Protein AF-A0AAD7HZ92-F1 (afdb_monomer)

Radius of gyration: 21.58 Å; Cα contacts (8 Å, |Δi|>4): 69; chains: 1; bounding box: 43×58×55 Å

pLDDT: mean 74.95, std 18.15, range [30.73, 92.44]

Structure (mmCIF, N/CA/C/O backbone):
data_AF-A0AAD7HZ92-F1
#
_entry.id   AF-A0AAD7HZ92-F1
#
loop_
_atom_site.group_PDB
_atom_site.id
_atom_site.type_symbol
_atom_site.label_atom_id
_atom_site.label_alt_id
_atom_site.label_comp_id
_atom_site.label_asym_id
_atom_site.label_entity_id
_atom_site.label_seq_id
_atom_site.pdbx_PDB_ins_code
_atom_site.Cartn_x
_atom_site.Cartn_y
_atom_site.Cartn_z
_atom_site.occupancy
_atom_site.B_iso_or_equiv
_atom_site.auth_seq_id
_atom_site.auth_comp_id
_atom_site.auth_asym_id
_atom_site.auth_atom_id
_atom_site.pdbx_PDB_model_num
ATOM 1 N N . MET A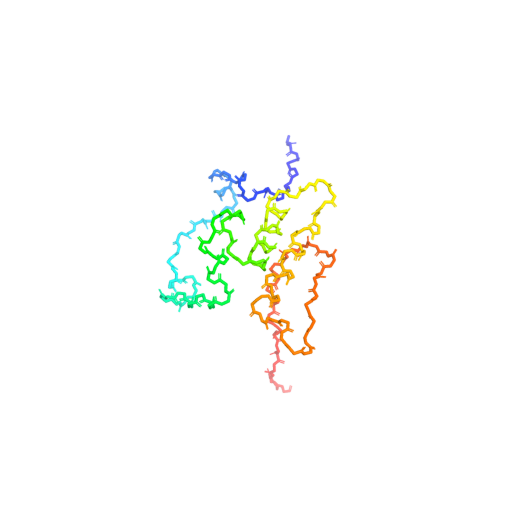 1 1 ? 28.208 -25.571 -24.849 1.00 42.34 1 MET A N 1
ATOM 2 C CA . MET A 1 1 ? 27.408 -25.600 -23.608 1.00 42.34 1 MET A CA 1
ATOM 3 C C . MET A 1 1 ? 27.412 -24.186 -23.072 1.00 42.34 1 MET A C 1
ATOM 5 O O . MET A 1 1 ? 28.496 -23.645 -22.914 1.00 42.34 1 MET A O 1
ATOM 9 N N . ALA A 1 2 ? 26.250 -23.546 -22.970 1.00 48.69 2 ALA A N 1
ATOM 10 C CA . ALA A 1 2 ? 26.163 -22.151 -22.551 1.00 48.69 2 ALA A CA 1
ATOM 11 C C . ALA A 1 2 ? 25.931 -22.095 -21.038 1.00 48.69 2 ALA A C 1
ATOM 13 O O . ALA A 1 2 ? 24.985 -22.715 -20.551 1.00 48.69 2 ALA A O 1
ATOM 14 N N . ASP A 1 3 ? 26.778 -21.361 -20.319 1.00 55.62 3 ASP A N 1
ATOM 15 C CA . ASP A 1 3 ? 26.528 -20.984 -18.929 1.00 55.62 3 ASP A CA 1
ATOM 16 C C . ASP A 1 3 ? 25.393 -19.959 -18.906 1.00 55.62 3 ASP A C 1
ATOM 18 O O . ASP A 1 3 ? 25.592 -18.758 -19.090 1.00 55.62 3 ASP A O 1
ATOM 22 N N . ILE A 1 4 ? 24.164 -20.448 -18.746 1.00 65.88 4 ILE A N 1
ATOM 23 C CA . ILE A 1 4 ? 23.001 -19.584 -18.564 1.00 65.88 4 ILE A CA 1
ATOM 24 C C . ILE A 1 4 ? 23.040 -19.103 -17.117 1.00 65.88 4 ILE A C 1
ATOM 26 O O . ILE A 1 4 ? 22.708 -19.849 -16.194 1.00 65.88 4 ILE A O 1
ATOM 30 N N . LEU A 1 5 ? 23.457 -17.853 -16.925 1.00 60.66 5 LEU A N 1
ATOM 31 C CA . LEU A 1 5 ? 23.381 -17.172 -15.638 1.00 60.66 5 LEU A CA 1
ATOM 32 C C . LEU A 1 5 ? 21.901 -17.083 -15.230 1.00 60.66 5 LEU A C 1
ATOM 34 O O . LEU A 1 5 ? 21.109 -16.383 -15.859 1.00 60.66 5 LEU A O 1
ATOM 38 N N . ARG A 1 6 ? 21.504 -17.853 -14.213 1.00 61.12 6 ARG A N 1
ATOM 39 C CA . ARG A 1 6 ? 20.117 -17.937 -13.735 1.00 61.12 6 ARG A CA 1
ATOM 40 C C . ARG A 1 6 ? 19.855 -16.809 -12.735 1.00 61.12 6 ARG A C 1
ATOM 42 O O . ARG A 1 6 ? 19.934 -17.023 -11.530 1.00 61.12 6 ARG A O 1
ATOM 49 N N . SER A 1 7 ? 19.589 -15.600 -13.220 1.00 66.81 7 SER A N 1
ATOM 50 C CA . SER A 1 7 ? 19.020 -14.541 -12.381 1.00 66.81 7 SER A CA 1
ATOM 51 C C . SER A 1 7 ? 17.504 -14.717 -12.264 1.00 66.81 7 SER A C 1
ATOM 53 O O . SER A 1 7 ? 16.852 -15.246 -13.168 1.00 66.81 7 SER A O 1
ATOM 55 N N . ALA A 1 8 ? 16.935 -14.292 -11.132 1.00 63.78 8 ALA A N 1
ATOM 56 C CA . ALA A 1 8 ? 15.487 -14.230 -10.981 1.00 63.78 8 ALA A CA 1
ATOM 57 C C . ALA A 1 8 ? 14.919 -13.246 -12.014 1.00 63.78 8 ALA A C 1
ATOM 59 O O . ALA A 1 8 ? 15.352 -12.094 -12.086 1.00 63.78 8 ALA A O 1
ATOM 60 N N . LYS A 1 9 ? 13.977 -13.715 -12.832 1.00 68.94 9 LYS A N 1
ATOM 61 C CA . LYS A 1 9 ? 13.243 -12.874 -13.778 1.00 68.94 9 LYS A CA 1
ATOM 62 C C . LYS A 1 9 ? 12.173 -12.061 -13.055 1.00 68.94 9 LYS A C 1
ATOM 64 O O . LYS A 1 9 ? 11.653 -12.498 -12.026 1.00 68.94 9 LYS A O 1
ATOM 69 N N . SER A 1 10 ? 11.819 -10.912 -13.629 1.00 70.69 10 SER A N 1
ATOM 70 C CA . SER A 1 10 ? 10.635 -10.152 -13.219 1.00 70.69 10 SER A CA 1
ATOM 71 C C . SER A 1 10 ? 9.405 -11.059 -13.239 1.00 70.69 10 SER A C 1
ATOM 73 O O . SER A 1 10 ? 9.273 -11.878 -14.144 1.00 70.69 10 SER A O 1
ATOM 75 N N . GLY A 1 11 ? 8.504 -10.921 -12.261 1.00 68.44 11 GLY A N 1
ATOM 76 C CA . GLY A 1 11 ? 7.303 -11.759 -12.130 1.00 68.44 11 GLY A CA 1
ATOM 77 C C . GLY A 1 11 ? 6.441 -11.811 -13.400 1.00 68.44 11 GLY A C 1
ATOM 78 O O . GLY A 1 11 ? 5.882 -12.856 -13.715 1.00 68.44 11 GLY A O 1
ATOM 79 N N . ASN A 1 12 ? 6.418 -10.721 -14.172 1.00 73.00 12 ASN A N 1
ATOM 80 C CA . ASN A 1 12 ? 5.667 -10.625 -15.428 1.00 73.00 12 ASN A CA 1
ATOM 81 C C . ASN A 1 12 ? 6.372 -11.272 -16.634 1.00 73.00 12 ASN A C 1
ATOM 83 O O . ASN A 1 12 ? 5.736 -11.478 -17.662 1.00 73.00 12 ASN A O 1
ATOM 87 N N . ASP A 1 13 ? 7.661 -11.598 -16.520 1.00 77.88 13 ASP A N 1
ATOM 88 C CA . ASP A 1 13 ? 8.465 -12.160 -17.614 1.00 77.88 13 ASP A CA 1
ATOM 89 C C . ASP A 1 13 ? 8.526 -13.698 -17.575 1.00 77.88 13 ASP A C 1
ATOM 91 O O . ASP A 1 13 ? 9.277 -14.309 -18.340 1.00 77.88 13 ASP A O 1
ATOM 95 N N . TRP A 1 14 ? 7.779 -14.333 -16.664 1.00 79.50 14 TRP A N 1
ATOM 96 C CA . TRP A 1 14 ? 7.706 -15.788 -16.552 1.00 79.50 14 TRP A CA 1
ATOM 97 C C . TRP A 1 14 ? 6.742 -16.356 -17.591 1.00 79.50 14 TRP A C 1
ATOM 99 O O . TRP A 1 14 ? 5.539 -16.113 -17.549 1.00 79.50 14 TRP A O 1
ATOM 109 N N . THR A 1 15 ? 7.273 -17.156 -18.512 1.00 83.19 15 THR A N 1
ATOM 110 C CA . THR A 1 15 ? 6.463 -17.883 -19.502 1.00 83.19 15 THR A CA 1
ATOM 111 C C . THR A 1 15 ? 6.036 -19.258 -18.982 1.00 83.19 15 THR A C 1
ATOM 113 O O . THR A 1 15 ? 6.688 -19.830 -18.109 1.00 83.19 15 THR A O 1
ATOM 116 N N . GLU A 1 16 ? 4.978 -19.848 -19.550 1.00 81.31 16 GLU A N 1
ATOM 117 C CA . GLU A 1 16 ? 4.516 -21.202 -19.180 1.00 81.31 16 GLU A CA 1
ATOM 118 C C . GLU A 1 16 ? 5.626 -22.258 -19.295 1.00 81.31 16 GLU A C 1
ATOM 120 O O . GLU A 1 16 ? 5.768 -23.119 -18.425 1.00 81.31 16 GLU A O 1
ATOM 125 N N . ASN A 1 17 ? 6.467 -22.152 -20.329 1.00 80.31 17 ASN A N 1
ATOM 126 C CA . ASN A 1 17 ? 7.612 -23.041 -20.535 1.00 80.31 17 ASN A CA 1
ATOM 127 C C . ASN A 1 17 ? 8.622 -22.953 -19.386 1.00 80.31 17 ASN A C 1
ATOM 129 O O . ASN A 1 17 ? 9.238 -23.950 -19.012 1.00 80.31 17 ASN A O 1
ATOM 133 N N . GLU A 1 18 ? 8.798 -21.763 -18.821 1.00 81.50 18 GLU A N 1
ATOM 134 C CA . GLU A 1 18 ? 9.707 -21.538 -17.705 1.00 81.50 18 GLU A CA 1
ATOM 135 C C . GLU A 1 18 ? 9.084 -22.006 -16.399 1.00 81.50 18 GLU A C 1
ATOM 137 O O . GLU A 1 18 ? 9.738 -22.729 -15.653 1.00 81.50 18 GLU A O 1
ATOM 142 N N . LEU A 1 19 ? 7.807 -21.706 -16.157 1.00 83.25 19 LEU A N 1
ATOM 143 C CA . LEU A 1 19 ? 7.077 -22.253 -15.012 1.00 83.25 19 LEU A CA 1
ATOM 144 C C . LEU A 1 19 ? 7.164 -23.788 -14.990 1.00 83.25 19 LEU A C 1
ATOM 146 O O . LEU A 1 19 ? 7.505 -24.365 -13.958 1.00 83.25 19 LEU A O 1
ATOM 150 N N . ALA A 1 20 ? 6.987 -24.446 -16.139 1.00 80.81 20 ALA A N 1
ATOM 151 C CA . ALA A 1 20 ? 7.161 -25.890 -16.277 1.00 80.81 20 ALA A CA 1
ATOM 152 C C . ALA A 1 20 ? 8.611 -26.345 -16.022 1.00 80.81 20 ALA A C 1
ATOM 154 O O . ALA A 1 20 ? 8.832 -27.304 -15.280 1.00 80.81 20 ALA A O 1
ATOM 155 N N . ALA A 1 21 ? 9.608 -25.647 -16.579 1.00 82.69 21 ALA A N 1
ATOM 156 C CA . ALA A 1 21 ? 11.025 -25.973 -16.394 1.00 82.69 21 ALA A CA 1
ATOM 157 C C . ALA A 1 21 ? 11.497 -25.841 -14.934 1.00 82.69 21 ALA A C 1
ATOM 159 O O . ALA A 1 21 ? 12.408 -26.560 -14.518 1.00 82.69 21 ALA A O 1
ATOM 160 N N . TYR A 1 22 ? 10.883 -24.944 -14.158 1.00 81.00 22 TYR A N 1
ATOM 161 C CA . TYR A 1 22 ? 11.143 -24.764 -12.726 1.00 81.00 22 TYR A CA 1
ATOM 162 C C . TYR A 1 22 ? 10.130 -25.479 -11.821 1.00 81.00 22 TYR A C 1
ATOM 164 O O . TYR A 1 22 ? 10.223 -25.364 -10.601 1.00 81.00 22 TYR A O 1
ATOM 172 N N . ASN A 1 23 ? 9.184 -26.233 -12.395 1.00 85.38 23 ASN A N 1
ATOM 173 C CA . ASN A 1 23 ? 8.097 -26.904 -11.676 1.00 85.38 23 ASN A CA 1
ATOM 174 C C . ASN A 1 23 ? 7.299 -25.957 -10.750 1.00 85.38 23 ASN A C 1
ATOM 176 O O . ASN A 1 23 ? 6.867 -26.337 -9.661 1.00 85.38 23 ASN A O 1
ATOM 180 N N . ILE A 1 24 ? 7.109 -24.713 -11.184 1.00 81.69 24 ILE A N 1
ATOM 181 C CA . ILE A 1 24 ? 6.281 -2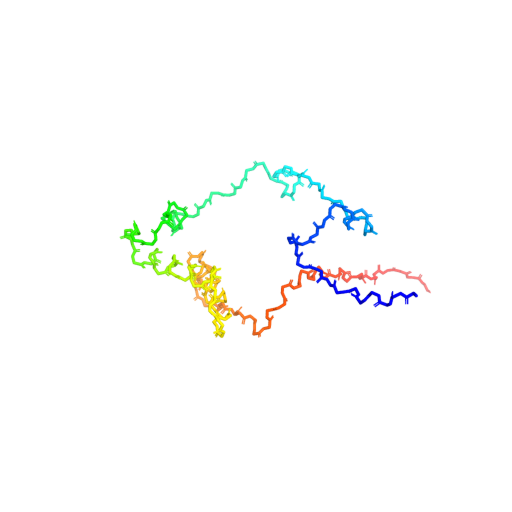3.713 -10.513 1.00 81.69 24 ILE A CA 1
ATOM 182 C C . ILE A 1 24 ? 4.847 -23.891 -11.007 1.00 81.69 24 ILE A C 1
ATOM 184 O O . ILE A 1 24 ? 4.596 -23.957 -12.209 1.00 81.69 24 ILE A O 1
ATOM 188 N N . ARG A 1 25 ? 3.895 -23.968 -10.075 1.00 84.50 25 ARG A N 1
ATOM 189 C CA . ARG A 1 25 ? 2.467 -24.107 -10.379 1.00 84.50 25 ARG A CA 1
ATOM 190 C C . ARG A 1 25 ? 1.723 -22.890 -9.860 1.00 84.50 25 ARG A C 1
ATOM 192 O O . ARG A 1 25 ? 1.767 -22.614 -8.664 1.00 84.50 25 ARG A O 1
ATOM 199 N N . VAL A 1 26 ? 1.036 -22.191 -10.755 1.00 82.81 26 VAL A N 1
ATOM 200 C CA . VAL A 1 26 ? 0.093 -21.132 -10.390 1.00 82.81 26 VAL A CA 1
ATOM 201 C C . VAL A 1 26 ? -1.258 -21.797 -10.156 1.00 82.81 26 VAL A C 1
ATOM 203 O O . VAL A 1 26 ? -1.753 -22.513 -11.024 1.00 82.81 26 VAL A O 1
ATOM 206 N N . VAL A 1 27 ? -1.815 -21.619 -8.962 1.00 87.50 27 VAL A N 1
ATOM 207 C CA . VAL A 1 27 ? -3.113 -22.181 -8.578 1.00 87.50 27 VAL A CA 1
ATOM 208 C C . VAL A 1 27 ? -4.027 -21.022 -8.233 1.00 87.50 27 VAL A C 1
ATOM 210 O O . VAL A 1 27 ? -3.710 -20.229 -7.348 1.00 87.50 27 VAL A O 1
ATOM 213 N N . GLU A 1 28 ? -5.150 -20.924 -8.935 1.00 89.31 28 GLU A N 1
ATOM 214 C CA . GLU A 1 28 ? -6.209 -19.997 -8.559 1.00 89.31 28 GLU A CA 1
ATOM 215 C C . GLU A 1 28 ? -6.864 -20.498 -7.274 1.00 89.31 28 GLU A C 1
ATOM 217 O O . GLU A 1 28 ? -7.275 -21.655 -7.184 1.00 89.31 28 GLU A O 1
ATOM 222 N N . GLN A 1 29 ? -6.925 -19.632 -6.269 1.00 90.44 29 GLN A N 1
ATOM 223 C CA . GLN A 1 29 ? -7.552 -19.929 -4.990 1.00 90.44 29 GLN A CA 1
ATOM 224 C C . GLN A 1 29 ? -8.636 -18.906 -4.706 1.00 90.44 29 GLN A C 1
ATOM 226 O O . GLN A 1 29 ? -8.478 -17.709 -4.962 1.00 90.44 29 GLN A O 1
ATOM 231 N N . SER A 1 30 ? -9.742 -19.385 -4.148 1.00 90.19 30 SER A N 1
ATOM 232 C CA . SER A 1 30 ? -10.772 -18.509 -3.614 1.00 90.19 30 SER A CA 1
ATOM 233 C C . SER A 1 30 ? -10.263 -17.751 -2.386 1.00 90.19 30 SER A C 1
ATOM 235 O O . SER A 1 30 ? -9.298 -18.137 -1.722 1.00 90.19 30 SER A O 1
ATOM 237 N N . LEU A 1 31 ? -10.965 -16.674 -2.040 1.00 88.50 31 LEU A N 1
ATOM 238 C CA . LEU A 1 31 ? -10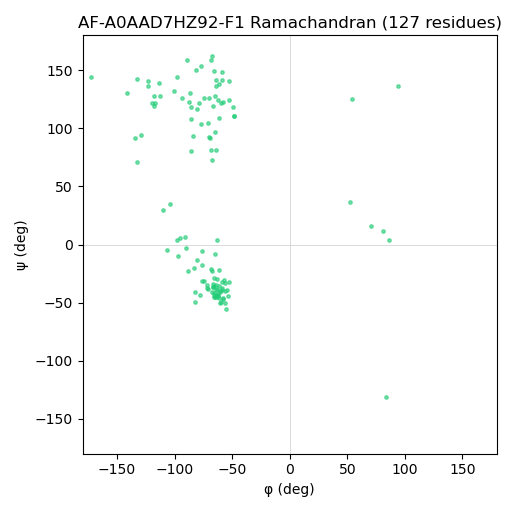.673 -15.877 -0.848 1.00 88.50 31 LEU A CA 1
ATOM 239 C C . LEU A 1 31 ? -10.691 -16.738 0.426 1.00 88.50 31 LEU A C 1
ATOM 241 O O . LEU A 1 31 ? -9.807 -16.613 1.273 1.00 88.50 31 LEU A O 1
ATOM 245 N N . GLY A 1 32 ? -11.653 -17.663 0.499 1.00 92.31 32 GLY A N 1
ATOM 246 C CA . GLY A 1 32 ? -11.782 -18.630 1.586 1.00 92.31 32 GLY A CA 1
ATOM 247 C C . GLY A 1 32 ? -10.597 -19.584 1.677 1.00 92.31 32 GLY A C 1
ATOM 248 O O . GLY A 1 32 ? -10.097 -19.818 2.772 1.00 92.31 32 GLY A O 1
ATOM 249 N N . GLU A 1 33 ? -10.107 -20.094 0.549 1.00 91.81 33 GLU A N 1
ATOM 250 C CA . GLU A 1 33 ? -8.965 -21.015 0.525 1.00 91.81 33 GLU A CA 1
ATOM 251 C C . GLU A 1 33 ? -7.640 -20.321 0.857 1.00 91.81 33 GLU A C 1
ATOM 253 O O . GLU A 1 33 ? -6.816 -20.902 1.560 1.00 91.81 33 GLU A O 1
ATOM 258 N N . PHE A 1 34 ? -7.442 -19.083 0.391 1.00 90.06 34 PHE A N 1
ATOM 259 C CA . PHE A 1 34 ? -6.185 -18.357 0.587 1.00 90.06 34 PHE A CA 1
ATOM 260 C C . PHE A 1 34 ? -6.097 -17.671 1.959 1.00 90.06 34 PHE A C 1
ATOM 262 O O . PHE A 1 34 ? -5.104 -17.812 2.671 1.00 90.06 34 PHE A O 1
ATOM 269 N N . PHE A 1 35 ? -7.131 -16.917 2.348 1.00 88.31 35 PHE A N 1
ATOM 270 C CA . PHE A 1 35 ? -7.137 -16.133 3.590 1.00 88.31 35 PHE A CA 1
ATOM 271 C C . PHE A 1 35 ? -7.837 -16.840 4.757 1.00 88.31 35 PHE A C 1
ATOM 273 O O . PHE A 1 35 ? -7.785 -16.343 5.883 1.00 88.31 35 PHE A O 1
ATOM 280 N N . GLY A 1 36 ? -8.523 -17.961 4.517 1.00 91.62 36 GLY A N 1
ATOM 281 C CA . GLY A 1 36 ? -9.337 -18.626 5.538 1.00 91.62 36 GLY A CA 1
ATOM 282 C C . GLY A 1 36 ? -10.613 -17.859 5.906 1.00 91.62 36 GLY A C 1
ATOM 283 O O . GLY A 1 36 ? -11.196 -18.125 6.956 1.00 91.62 36 GLY A O 1
ATOM 284 N N . ILE A 1 37 ? -11.035 -16.886 5.089 1.00 92.44 37 ILE A N 1
ATOM 285 C CA . ILE A 1 37 ? -12.218 -16.047 5.335 1.00 92.44 37 ILE A CA 1
ATOM 286 C C . ILE A 1 37 ? -13.080 -15.954 4.075 1.00 92.44 37 ILE A C 1
ATOM 288 O O . ILE A 1 37 ? -12.567 -15.840 2.970 1.00 92.44 37 ILE A O 1
ATOM 292 N N . GLU A 1 38 ? -14.404 -15.958 4.225 1.00 90.44 38 GLU A N 1
ATOM 293 C CA . GLU A 1 38 ? -15.321 -15.835 3.077 1.00 90.44 38 GLU A CA 1
ATOM 294 C C . GLU A 1 38 ? -15.552 -14.380 2.650 1.00 90.44 38 GLU A C 1
ATOM 296 O O . GLU A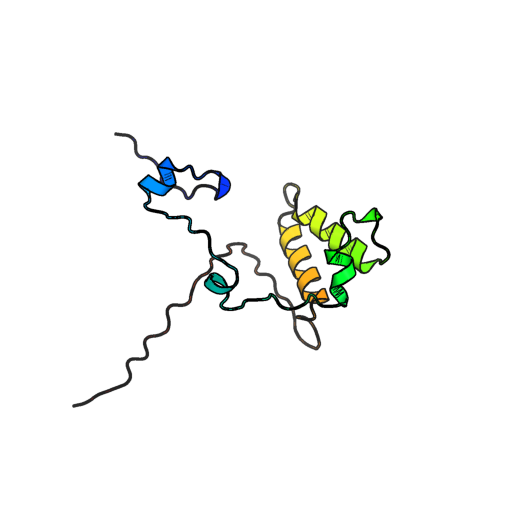 1 38 ? -15.975 -14.106 1.528 1.00 90.44 38 GLU A O 1
ATOM 301 N N . LYS A 1 39 ? -15.278 -13.428 3.548 1.00 89.56 39 LYS A N 1
ATOM 302 C CA . LYS A 1 39 ? -15.520 -12.005 3.326 1.00 89.56 39 LYS A CA 1
ATOM 303 C C . LYS A 1 39 ? -14.386 -11.173 3.911 1.00 89.56 39 LYS A C 1
ATOM 305 O O . LYS A 1 39 ? -14.032 -11.338 5.077 1.00 89.56 39 LYS A O 1
ATOM 310 N N . LEU A 1 40 ? -13.851 -10.257 3.105 1.00 85.88 40 LEU A N 1
ATOM 311 C CA . LEU A 1 40 ? -12.860 -9.284 3.559 1.00 85.88 40 LEU A CA 1
ATOM 312 C C . LEU A 1 40 ? -13.470 -8.316 4.585 1.00 85.88 40 LEU A C 1
ATOM 314 O O . LEU A 1 40 ? -14.668 -8.013 4.515 1.00 85.88 40 LEU A O 1
ATOM 318 N N . PRO A 1 41 ? -12.661 -7.807 5.529 1.00 84.75 41 PRO A N 1
ATOM 319 C CA . PRO A 1 41 ? -13.103 -6.760 6.436 1.00 84.75 41 PRO A CA 1
ATOM 320 C C . PRO A 1 41 ? -13.546 -5.515 5.658 1.00 84.75 41 PRO A C 1
ATOM 322 O O . PRO A 1 41 ? -13.019 -5.204 4.590 1.00 84.75 41 PRO A O 1
ATOM 325 N N . SER A 1 42 ? -14.527 -4.795 6.208 1.00 85.31 42 SER A N 1
ATOM 326 C CA . SER A 1 42 ? -14.975 -3.529 5.624 1.00 85.31 42 SER A CA 1
ATOM 327 C C . SER A 1 42 ? -13.849 -2.502 5.658 1.00 85.31 42 SER A C 1
ATOM 329 O O . SER A 1 42 ? -13.120 -2.401 6.646 1.00 85.31 42 SER A O 1
ATOM 331 N N . VAL A 1 43 ? -13.756 -1.701 4.600 1.00 84.56 43 VAL A N 1
ATOM 332 C CA . VAL A 1 43 ? -12.831 -0.569 4.547 1.00 84.56 43 VAL A CA 1
ATOM 333 C C . VAL A 1 43 ? -13.223 0.452 5.628 1.00 84.56 43 VAL A C 1
ATOM 335 O O . VAL A 1 43 ? -14.419 0.727 5.786 1.00 84.56 43 VAL A O 1
ATOM 338 N N . PRO A 1 44 ? -12.257 1.016 6.377 1.00 83.81 44 PRO A N 1
ATOM 339 C CA . PRO A 1 44 ? -12.520 2.104 7.313 1.00 83.81 44 PRO A CA 1
ATOM 340 C C . PRO A 1 44 ? -13.131 3.320 6.611 1.00 83.81 44 PRO A C 1
ATOM 342 O O . PRO A 1 44 ? -12.699 3.698 5.522 1.00 83.81 44 PRO A O 1
ATOM 345 N N . THR A 1 45 ? -14.084 3.995 7.257 1.00 83.25 45 THR A N 1
ATOM 346 C CA . THR A 1 45 ? -14.741 5.192 6.699 1.00 83.25 45 THR A CA 1
ATOM 347 C C . THR A 1 45 ? -13.743 6.292 6.329 1.00 83.25 45 THR A C 1
ATOM 349 O O . THR A 1 45 ? -13.940 6.987 5.337 1.00 83.25 45 THR A O 1
ATOM 352 N N . SER A 1 46 ? -12.637 6.409 7.074 1.00 80.12 46 SER A N 1
ATOM 353 C CA . SER A 1 46 ? -11.551 7.366 6.810 1.00 80.12 46 SER A CA 1
ATOM 354 C C . SER A 1 46 ? -10.862 7.171 5.457 1.00 80.12 46 SER A C 1
ATOM 356 O O . SER A 1 46 ? -10.260 8.110 4.945 1.00 80.12 46 SER A O 1
ATOM 358 N N . LEU A 1 47 ? -10.952 5.972 4.876 1.00 83.94 47 LEU A N 1
ATOM 359 C CA . LEU A 1 47 ? -10.362 5.630 3.584 1.00 83.94 47 LEU A CA 1
ATOM 360 C C . LEU A 1 47 ? -11.386 5.500 2.465 1.00 83.94 47 LEU A C 1
ATOM 362 O O . LEU A 1 47 ? -10.995 5.309 1.319 1.00 83.94 47 LEU A O 1
ATOM 366 N N . TYR A 1 48 ? -12.681 5.603 2.763 1.00 87.12 48 TYR A N 1
ATOM 367 C CA . TYR A 1 48 ? -13.712 5.382 1.754 1.00 87.12 48 TYR A CA 1
ATOM 368 C C . TYR A 1 48 ? -13.547 6.339 0.569 1.00 87.12 48 TYR A C 1
ATOM 370 O O . TYR A 1 48 ? -13.497 5.888 -0.569 1.00 87.12 48 TYR A O 1
ATOM 378 N N . ALA A 1 49 ? -13.334 7.630 0.848 1.00 85.69 49 ALA A N 1
ATOM 379 C CA . ALA A 1 49 ? -13.080 8.638 -0.179 1.00 85.69 49 ALA A CA 1
ATOM 380 C C . ALA A 1 49 ? -11.845 8.306 -1.034 1.00 85.69 49 ALA A C 1
ATOM 382 O O . ALA A 1 49 ? -11.887 8.468 -2.248 1.00 85.69 49 ALA A O 1
ATOM 383 N N . PHE A 1 50 ? -10.773 7.788 -0.430 1.00 87.31 50 PHE A N 1
ATOM 384 C CA . PHE A 1 50 ? -9.572 7.369 -1.155 1.00 87.31 50 PHE A CA 1
ATOM 385 C C . PHE A 1 50 ? -9.819 6.151 -2.055 1.00 87.31 50 PHE A C 1
ATOM 387 O O . PHE A 1 50 ? -9.347 6.127 -3.183 1.00 87.31 50 PHE A O 1
ATOM 394 N N . VAL A 1 51 ? -10.579 5.157 -1.586 1.00 86.38 51 VAL A N 1
ATOM 395 C CA . VAL A 1 51 ? -10.840 3.922 -2.346 1.00 86.38 51 VAL A CA 1
ATOM 396 C C . VAL A 1 51 ? -11.840 4.140 -3.485 1.00 86.38 51 VAL A C 1
ATOM 398 O O . VAL A 1 51 ? -11.754 3.465 -4.507 1.00 86.38 51 VAL A O 1
ATOM 401 N N . THR A 1 52 ? -12.796 5.061 -3.335 1.00 88.00 52 THR A N 1
ATOM 402 C CA . THR A 1 52 ? -13.810 5.318 -4.371 1.00 88.00 52 THR A CA 1
ATOM 403 C C . THR A 1 52 ? -13.392 6.352 -5.411 1.00 88.00 52 THR A C 1
ATOM 405 O O . THR A 1 52 ? -13.963 6.375 -6.499 1.00 88.00 52 THR A O 1
ATOM 408 N N . THR A 1 53 ? -12.443 7.231 -5.087 1.00 88.25 53 THR A N 1
ATOM 409 C CA . THR A 1 53 ? -12.033 8.324 -5.976 1.00 88.25 53 THR A CA 1
ATOM 410 C C . THR A 1 53 ? -10.969 7.830 -6.949 1.00 88.25 53 THR A C 1
ATOM 412 O O . THR A 1 53 ? -9.899 7.397 -6.533 1.00 88.25 53 THR A O 1
ATOM 415 N N . THR A 1 54 ? -11.270 7.874 -8.248 1.00 82.50 54 THR A N 1
ATOM 416 C CA . THR A 1 54 ? -10.359 7.379 -9.294 1.00 82.50 54 THR A CA 1
ATOM 417 C C . THR A 1 54 ? -9.294 8.405 -9.677 1.00 82.50 54 THR A C 1
ATOM 419 O O . THR A 1 54 ? -8.140 8.028 -9.850 1.00 82.50 54 THR A O 1
ATOM 422 N N . ASP A 1 55 ? -9.659 9.687 -9.788 1.00 83.81 55 ASP A N 1
ATOM 423 C CA . ASP A 1 55 ? -8.727 10.768 -10.118 1.00 83.81 55 ASP A CA 1
ATOM 424 C C . ASP A 1 55 ? -8.568 11.728 -8.938 1.00 83.81 55 ASP A C 1
ATOM 426 O O . ASP A 1 55 ? -9.539 12.104 -8.280 1.00 83.81 55 ASP A O 1
ATOM 430 N N . ARG A 1 56 ? -7.338 12.179 -8.683 1.00 85.00 56 ARG A N 1
ATOM 431 C CA . ARG A 1 56 ? -7.065 13.166 -7.635 1.00 85.00 56 ARG A CA 1
ATOM 432 C C . ARG A 1 56 ? -7.861 14.459 -7.813 1.00 85.00 56 ARG A C 1
ATOM 434 O O . ARG A 1 56 ? -8.174 15.083 -6.809 1.00 85.00 56 ARG A O 1
ATOM 441 N N . THR A 1 57 ? -8.194 14.884 -9.037 1.00 85.81 57 THR A N 1
ATOM 442 C CA . THR A 1 57 ? -8.947 16.133 -9.260 1.00 85.81 57 THR A CA 1
ATOM 443 C C . THR A 1 57 ? -10.383 16.060 -8.764 1.00 85.81 57 THR A C 1
ATOM 445 O O . THR A 1 57 ? -10.982 17.098 -8.497 1.00 85.81 57 THR A O 1
ATOM 448 N N . ASP A 1 58 ? -10.907 14.846 -8.608 1.00 86.75 58 ASP A N 1
ATOM 449 C CA . ASP A 1 58 ? -12.263 14.592 -8.128 1.00 86.75 58 ASP A CA 1
ATOM 450 C C . ASP A 1 58 ? -12.316 14.450 -6.598 1.00 86.75 58 ASP A C 1
ATOM 452 O O . ASP A 1 58 ? -13.392 14.292 -6.016 1.00 86.75 58 ASP A O 1
ATOM 456 N N . ALA A 1 59 ? -11.162 14.515 -5.924 1.00 84.88 59 ALA A N 1
ATOM 457 C CA . ALA A 1 59 ? -11.092 14.450 -4.475 1.00 84.88 59 ALA A CA 1
ATOM 458 C C . ALA A 1 59 ? -11.743 15.692 -3.850 1.00 84.88 59 ALA A C 1
ATOM 460 O O . ALA A 1 59 ? -11.291 16.821 -4.027 1.00 84.88 59 ALA A O 1
ATOM 461 N N . THR A 1 60 ? -12.789 15.471 -3.054 1.00 83.38 60 THR A N 1
ATOM 462 C CA . THR A 1 60 ? -13.477 16.535 -2.307 1.00 83.38 60 THR A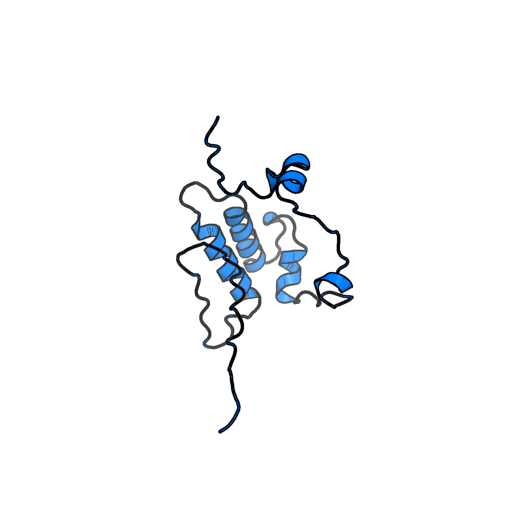 CA 1
ATOM 463 C C . THR A 1 60 ? -12.704 17.013 -1.079 1.00 83.38 60 THR A C 1
ATOM 465 O O . THR A 1 60 ? -13.025 18.060 -0.526 1.00 83.38 60 THR A O 1
ATOM 468 N N . ASP A 1 61 ? -11.735 16.221 -0.617 1.00 86.62 61 ASP A N 1
ATOM 469 C CA . ASP A 1 61 ? -10.979 16.444 0.612 1.00 86.62 61 ASP A CA 1
ATOM 470 C C . ASP A 1 61 ? -9.473 16.518 0.323 1.00 86.62 61 ASP A C 1
ATOM 472 O O . ASP A 1 61 ? -8.920 15.703 -0.424 1.00 86.62 61 ASP A O 1
ATOM 476 N N . ASP A 1 62 ? -8.814 17.488 0.954 1.00 87.44 62 ASP A N 1
ATOM 477 C CA . ASP A 1 62 ? -7.388 17.784 0.804 1.00 87.44 62 ASP A CA 1
ATOM 478 C C . ASP A 1 62 ? -6.478 16.603 1.165 1.00 87.44 62 ASP A C 1
ATOM 480 O O . ASP A 1 62 ? -5.437 16.403 0.535 1.00 87.44 62 ASP A O 1
ATOM 484 N N . ASP A 1 63 ? -6.829 15.817 2.184 1.00 86.50 63 ASP A N 1
ATOM 485 C CA . ASP A 1 63 ? -6.041 14.649 2.566 1.00 86.50 63 ASP A CA 1
ATOM 486 C C . ASP A 1 63 ? -6.178 13.530 1.537 1.00 86.50 63 ASP A C 1
ATOM 488 O O . ASP A 1 63 ? -5.202 12.837 1.243 1.00 86.50 63 ASP A O 1
ATOM 492 N N . THR A 1 64 ? -7.375 13.362 0.972 1.00 87.94 64 THR A N 1
ATOM 493 C CA . THR A 1 64 ? -7.618 12.384 -0.098 1.00 87.94 64 THR A CA 1
ATOM 494 C C . THR A 1 64 ? -6.846 12.774 -1.356 1.00 87.94 64 THR A C 1
ATOM 496 O O . THR A 1 64 ? -6.158 11.933 -1.935 1.00 87.94 64 THR A O 1
ATOM 499 N N . TYR A 1 65 ? -6.867 14.063 -1.718 1.00 91.06 65 TYR A N 1
ATOM 500 C CA . TYR A 1 65 ? -6.061 14.610 -2.810 1.00 91.06 65 TYR A CA 1
ATOM 501 C C . TYR A 1 65 ? -4.569 14.329 -2.600 1.00 91.06 65 TYR A C 1
ATOM 503 O O . TYR A 1 65 ? -3.892 13.810 -3.489 1.00 91.06 65 TYR A O 1
ATOM 511 N N . LYS A 1 66 ? -4.044 14.637 -1.405 1.00 90.19 66 LYS A N 1
ATOM 512 C CA . LYS A 1 66 ? -2.630 14.414 -1.074 1.00 90.19 66 LYS A CA 1
ATOM 513 C C . LYS A 1 66 ? -2.273 12.936 -1.143 1.00 90.19 66 LYS A C 1
ATOM 515 O O . LYS A 1 66 ? -1.234 12.613 -1.710 1.00 90.19 66 LYS A O 1
ATOM 520 N N . LEU A 1 67 ? -3.098 12.042 -0.601 1.00 89.88 67 LEU A N 1
ATOM 521 C CA . LEU A 1 67 ? -2.815 10.606 -0.611 1.00 89.88 67 LEU A CA 1
ATOM 522 C C . LEU A 1 67 ? -2.819 10.031 -2.037 1.00 89.88 67 LEU A C 1
ATOM 524 O O . LEU A 1 67 ? -1.907 9.283 -2.384 1.00 89.88 67 LEU A O 1
ATOM 528 N N . LEU A 1 68 ? -3.772 10.437 -2.884 1.00 90.62 68 LEU A N 1
ATOM 529 C CA . LEU A 1 68 ? -3.795 10.073 -4.308 1.00 90.62 68 LEU A CA 1
ATOM 530 C C . LEU A 1 68 ? -2.584 10.637 -5.060 1.00 90.62 68 LEU A C 1
ATOM 532 O O . LEU A 1 68 ? -1.981 9.945 -5.871 1.00 90.62 68 LEU A O 1
ATOM 536 N N . HIS A 1 69 ? -2.152 11.855 -4.737 1.00 90.25 69 HIS A N 1
ATOM 537 C CA . HIS A 1 69 ? -0.944 12.420 -5.332 1.00 90.25 69 HIS A CA 1
ATOM 538 C C . HIS A 1 69 ? 0.321 11.625 -4.965 1.00 90.25 69 HIS A C 1
ATOM 540 O O . HIS A 1 69 ? 1.190 11.421 -5.810 1.00 90.25 69 HIS A O 1
ATOM 546 N N . HIS A 1 70 ? 0.429 11.140 -3.724 1.00 89.00 70 HIS A N 1
ATOM 547 C CA . HIS A 1 70 ? 1.527 10.253 -3.331 1.00 89.00 70 HIS A CA 1
ATOM 548 C C . HIS A 1 70 ? 1.448 8.900 -4.050 1.00 89.00 70 HIS A C 1
ATOM 550 O O . HIS A 1 70 ? 2.485 8.368 -4.441 1.00 89.00 70 HIS A O 1
ATOM 556 N N . LEU A 1 71 ? 0.238 8.374 -4.277 1.00 90.12 71 LEU A N 1
ATOM 557 C CA . LEU A 1 71 ? 0.029 7.162 -5.069 1.00 90.12 71 LEU A CA 1
ATOM 558 C C . LEU A 1 71 ? 0.496 7.349 -6.522 1.00 90.12 71 LEU A C 1
ATOM 560 O O . LEU A 1 71 ? 1.203 6.486 -7.034 1.00 90.12 71 LEU A O 1
ATOM 564 N N . ASP A 1 72 ? 0.188 8.485 -7.159 1.00 89.00 72 ASP A N 1
ATOM 565 C CA . ASP A 1 72 ? 0.666 8.806 -8.515 1.00 89.00 72 ASP A CA 1
ATOM 566 C C . ASP A 1 72 ? 2.201 8.792 -8.593 1.00 89.00 72 ASP A C 1
ATOM 568 O O . ASP A 1 72 ? 2.791 8.221 -9.514 1.00 89.00 72 ASP A O 1
ATOM 572 N N . LEU A 1 73 ? 2.857 9.418 -7.608 1.00 87.06 73 LEU A N 1
ATOM 573 C CA . LEU A 1 73 ? 4.318 9.474 -7.521 1.00 87.06 73 LEU A CA 1
ATOM 574 C C . LEU A 1 73 ? 4.933 8.087 -7.289 1.00 87.06 73 LEU A C 1
ATOM 576 O O . LEU A 1 73 ? 6.002 7.802 -7.825 1.00 87.06 73 LEU A O 1
ATOM 580 N N . ALA A 1 74 ? 4.261 7.227 -6.520 1.00 87.81 74 ALA A N 1
ATOM 581 C CA . ALA A 1 74 ? 4.690 5.856 -6.261 1.00 87.81 74 ALA A CA 1
ATOM 582 C C . ALA A 1 74 ? 4.439 4.909 -7.449 1.00 87.81 74 ALA A C 1
ATOM 584 O O . ALA A 1 74 ? 5.201 3.965 -7.639 1.00 87.81 74 ALA A O 1
ATOM 585 N N . HIS A 1 75 ? 3.396 5.146 -8.252 1.00 84.12 75 HIS A N 1
ATOM 586 C CA . HIS A 1 75 ? 3.051 4.309 -9.405 1.00 84.12 75 HIS A CA 1
ATOM 587 C C . HIS A 1 75 ? 4.037 4.487 -10.570 1.00 84.12 75 HIS A C 1
ATOM 589 O O . HIS A 1 75 ? 4.346 3.534 -11.284 1.00 84.12 75 HIS A O 1
ATOM 595 N N . MET A 1 76 ? 4.549 5.705 -10.770 1.00 80.25 76 MET A N 1
ATOM 596 C CA . MET A 1 76 ? 5.553 6.008 -11.797 1.00 80.25 76 MET A CA 1
ATOM 597 C C . MET A 1 76 ? 6.699 6.838 -11.205 1.00 80.25 76 MET A C 1
ATOM 599 O O . MET A 1 76 ? 6.821 8.030 -11.514 1.00 80.25 76 MET A O 1
ATOM 603 N N . PRO A 1 77 ? 7.555 6.233 -10.360 1.00 77.81 77 PRO A N 1
ATOM 604 C CA . PRO A 1 77 ? 8.659 6.954 -9.754 1.00 77.81 77 PRO A CA 1
ATOM 605 C C . PRO A 1 77 ? 9.634 7.379 -10.852 1.00 77.81 77 PRO A C 1
ATOM 607 O O . PRO A 1 77 ? 10.083 6.574 -11.673 1.00 77.81 77 PRO A O 1
ATOM 610 N N . LYS A 1 78 ? 9.971 8.669 -10.888 1.00 79.00 78 LYS A N 1
ATOM 611 C CA . LYS A 1 78 ? 11.045 9.149 -11.763 1.00 79.00 78 LYS A CA 1
ATOM 612 C C . LYS A 1 78 ? 12.381 8.617 -11.249 1.00 79.00 78 LYS A C 1
ATOM 614 O O . LYS A 1 78 ? 12.523 8.296 -10.071 1.00 79.00 78 LYS A O 1
ATOM 619 N N . VAL A 1 79 ? 13.384 8.572 -12.121 1.00 76.88 79 VAL A N 1
ATOM 620 C CA . VAL A 1 79 ? 14.752 8.197 -11.731 1.00 76.88 79 VAL A CA 1
ATOM 621 C C . VAL A 1 79 ? 15.201 9.060 -10.542 1.00 76.88 79 VAL A C 1
ATOM 623 O O . VAL A 1 79 ? 15.134 10.288 -10.611 1.00 76.88 79 VAL A O 1
ATOM 626 N N . GLY A 1 80 ? 15.614 8.416 -9.445 1.00 74.31 80 GLY A N 1
ATOM 627 C CA . GLY A 1 80 ? 15.988 9.079 -8.189 1.00 74.31 80 GLY A CA 1
ATOM 628 C C . GLY A 1 80 ? 14.832 9.375 -7.218 1.00 74.31 80 GLY A C 1
ATOM 629 O O . GLY A 1 80 ? 15.072 9.974 -6.175 1.00 74.31 80 GLY A O 1
ATOM 630 N N . GLN A 1 81 ? 13.597 8.961 -7.525 1.00 75.00 81 GLN A N 1
ATOM 631 C CA . GLN A 1 81 ? 12.413 9.108 -6.660 1.00 75.00 81 GLN A CA 1
ATOM 632 C C . GLN A 1 81 ? 11.920 7.770 -6.090 1.00 75.00 81 GLN A C 1
ATOM 634 O O . GLN A 1 81 ? 10.736 7.607 -5.821 1.00 75.00 81 GLN A O 1
ATOM 639 N N . GLU A 1 82 ? 12.812 6.804 -5.881 1.00 74.31 82 GLU A N 1
ATOM 640 C CA . GLU A 1 82 ? 12.468 5.480 -5.330 1.00 74.31 82 GLU A CA 1
ATOM 641 C C . GLU A 1 82 ? 11.813 5.584 -3.940 1.00 74.31 82 GLU A C 1
ATOM 643 O O . GLU A 1 82 ? 10.876 4.849 -3.633 1.00 74.31 82 GLU A O 1
ATOM 648 N N . ALA A 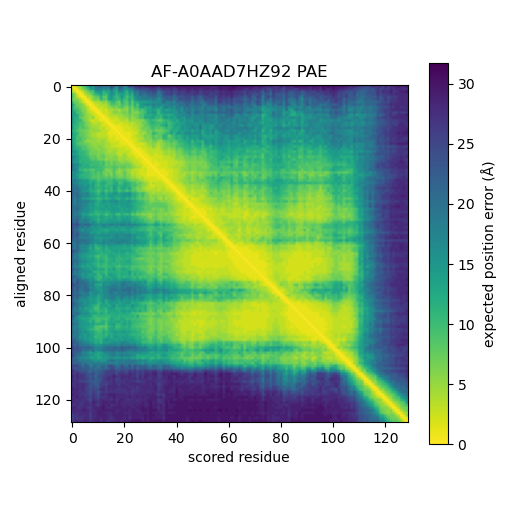1 83 ? 12.201 6.598 -3.159 1.00 81.19 83 ALA A N 1
ATOM 649 C CA . ALA A 1 83 ? 11.595 6.931 -1.870 1.00 81.19 83 ALA A CA 1
ATOM 650 C C . ALA A 1 83 ? 10.123 7.394 -1.962 1.00 81.19 83 ALA A C 1
ATOM 652 O O . ALA A 1 83 ? 9.473 7.562 -0.933 1.00 81.19 83 ALA A O 1
ATOM 653 N N . ALA A 1 84 ? 9.568 7.618 -3.161 1.00 84.62 84 ALA A N 1
ATOM 654 C CA . ALA A 1 84 ? 8.152 7.954 -3.323 1.00 84.62 84 ALA A CA 1
ATOM 655 C C . ALA A 1 84 ? 7.237 6.804 -2.878 1.00 84.62 84 ALA A C 1
ATOM 657 O O . ALA A 1 84 ? 6.181 7.054 -2.296 1.00 84.62 84 ALA A O 1
ATOM 658 N N . VAL A 1 85 ? 7.661 5.555 -3.100 1.00 83.88 85 VAL A N 1
ATOM 659 C CA . VAL A 1 85 ? 6.932 4.359 -2.649 1.00 83.88 85 VAL A CA 1
ATOM 660 C C . VAL A 1 85 ? 6.916 4.295 -1.125 1.00 83.88 85 VAL A C 1
ATOM 662 O O . VAL A 1 85 ? 5.866 4.081 -0.519 1.00 83.88 85 VAL A O 1
ATOM 665 N N . ASP A 1 86 ? 8.071 4.549 -0.517 1.00 84.75 86 ASP A N 1
ATOM 666 C CA . ASP A 1 86 ? 8.241 4.597 0.930 1.00 84.75 86 ASP A CA 1
ATOM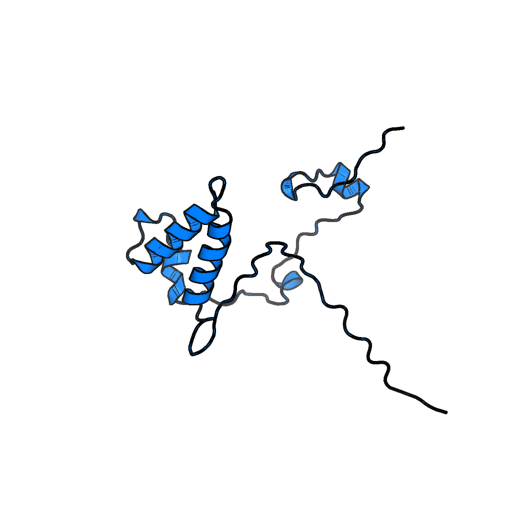 667 C C . ASP A 1 86 ? 7.355 5.689 1.542 1.00 84.75 86 ASP A C 1
ATOM 669 O O . ASP A 1 86 ? 6.550 5.419 2.432 1.00 84.75 86 ASP A O 1
ATOM 673 N N . LEU A 1 87 ? 7.412 6.907 1.001 1.00 86.88 87 LEU A N 1
ATOM 674 C CA . LEU A 1 87 ? 6.604 8.027 1.476 1.00 86.88 87 LEU A CA 1
ATOM 675 C C . LEU A 1 87 ? 5.098 7.751 1.347 1.00 86.88 87 LEU A C 1
ATOM 677 O O . LEU A 1 87 ? 4.330 8.062 2.258 1.00 86.88 87 LEU A O 1
ATOM 681 N N . PHE A 1 88 ? 4.663 7.141 0.243 1.00 89.38 88 PHE A N 1
ATOM 682 C CA . PHE A 1 88 ? 3.273 6.720 0.084 1.00 89.38 88 PHE A CA 1
ATOM 683 C C . PHE A 1 88 ? 2.864 5.696 1.152 1.00 89.38 88 PHE A C 1
ATOM 685 O O . PHE A 1 88 ? 1.814 5.854 1.781 1.00 89.38 88 PHE A O 1
ATOM 692 N N . ALA A 1 89 ? 3.699 4.681 1.403 1.00 88.62 89 ALA A N 1
ATOM 693 C CA . ALA A 1 89 ? 3.438 3.676 2.429 1.00 88.62 89 ALA A CA 1
ATOM 694 C C . ALA A 1 89 ? 3.338 4.301 3.831 1.00 88.62 89 ALA A C 1
ATOM 696 O O . ALA A 1 89 ? 2.444 3.937 4.596 1.00 88.62 89 ALA A O 1
ATOM 697 N N . GLU A 1 90 ? 4.190 5.282 4.147 1.00 88.00 90 GLU A N 1
ATOM 698 C CA . GLU A 1 90 ? 4.102 6.060 5.388 1.00 88.00 90 GLU A CA 1
ATOM 699 C C . GLU A 1 90 ? 2.723 6.709 5.534 1.00 88.00 90 GLU A C 1
ATOM 701 O O . GLU A 1 90 ? 2.018 6.474 6.516 1.00 88.00 90 GLU A O 1
ATOM 706 N N . LYS A 1 91 ? 2.308 7.487 4.526 1.00 88.62 91 LYS A N 1
ATOM 707 C CA . LYS A 1 91 ? 1.060 8.262 4.571 1.00 88.62 91 LYS A CA 1
ATOM 708 C C . LYS A 1 91 ? -0.178 7.383 4.601 1.00 88.62 91 LYS A C 1
ATOM 710 O O . LYS A 1 91 ? -1.149 7.716 5.284 1.00 88.62 91 LYS A O 1
ATOM 715 N N . LEU A 1 92 ? -0.135 6.231 3.939 1.00 88.69 92 LEU A N 1
ATOM 716 C CA . LEU A 1 92 ? -1.205 5.246 4.017 1.00 88.69 92 LEU A CA 1
ATOM 717 C C . LEU A 1 92 ? -1.333 4.660 5.431 1.00 88.69 92 LEU A C 1
ATOM 719 O O . LEU A 1 92 ? -2.440 4.568 5.963 1.00 88.69 92 LEU A O 1
ATOM 723 N N . LEU A 1 93 ? -0.215 4.289 6.062 1.00 87.31 93 LEU A N 1
ATOM 724 C CA . LEU A 1 93 ? -0.209 3.736 7.419 1.00 87.31 93 LEU A CA 1
ATOM 725 C C . LEU A 1 93 ? -0.644 4.766 8.470 1.00 87.31 93 LEU A C 1
ATOM 727 O O . LEU A 1 93 ? -1.360 4.408 9.409 1.00 87.31 93 LEU A O 1
ATOM 731 N N . GLU A 1 94 ? -0.272 6.036 8.295 1.00 86.50 94 GLU A N 1
ATOM 732 C CA . GLU A 1 94 ? -0.781 7.141 9.115 1.00 86.50 94 GLU A CA 1
ATOM 733 C C . GLU A 1 94 ? -2.307 7.249 8.999 1.00 86.50 94 GLU A C 1
ATOM 735 O O . GLU A 1 94 ? -2.997 7.258 10.018 1.00 86.50 94 GLU A O 1
ATOM 740 N N . LYS A 1 95 ? -2.855 7.246 7.774 1.00 85.00 95 LYS A N 1
ATOM 741 C CA . LYS A 1 95 ? -4.311 7.326 7.542 1.00 85.00 95 LYS A CA 1
ATOM 742 C C . LYS A 1 95 ? -5.091 6.112 8.045 1.00 85.00 95 LYS A C 1
ATOM 744 O O . LYS A 1 95 ? -6.255 6.247 8.418 1.00 85.00 95 LYS A O 1
ATOM 749 N N . LEU A 1 96 ? -4.458 4.944 8.076 1.00 84.94 96 LEU A N 1
ATOM 750 C CA . LEU A 1 96 ? -5.007 3.717 8.656 1.00 84.94 96 LEU A CA 1
ATOM 751 C C . LEU A 1 96 ? -4.972 3.702 10.194 1.00 84.94 96 LEU A C 1
ATOM 753 O O . LEU A 1 96 ? -5.488 2.764 10.798 1.00 84.94 96 LEU A O 1
ATOM 757 N N . GLY A 1 97 ? -4.359 4.705 10.828 1.00 84.31 97 GLY A N 1
ATOM 758 C CA . GLY A 1 97 ? -4.268 4.804 12.281 1.00 84.31 97 GLY A CA 1
ATOM 759 C C . GLY A 1 97 ? -3.158 3.948 12.902 1.00 84.31 97 GLY A C 1
ATOM 760 O O . GLY A 1 97 ? -3.079 3.817 14.123 1.00 84.31 97 GLY A O 1
ATOM 761 N N . TYR A 1 98 ? -2.237 3.385 12.108 1.00 82.69 98 TYR A N 1
ATOM 762 C CA . TYR A 1 98 ? -1.112 2.607 12.655 1.00 82.69 98 TYR A CA 1
ATOM 763 C C . TYR A 1 98 ? -0.120 3.469 13.448 1.00 82.69 98 TYR A C 1
ATOM 765 O O . TYR A 1 98 ? 0.572 2.956 14.334 1.00 82.69 98 TYR A O 1
ATOM 773 N N . ALA A 1 99 ? -0.092 4.773 13.167 1.00 81.44 99 ALA A N 1
ATOM 774 C CA . ALA A 1 99 ? 0.682 5.773 13.899 1.00 81.44 99 ALA A CA 1
ATOM 775 C C . ALA A 1 99 ? -0.076 6.426 15.070 1.00 81.44 99 ALA A C 1
ATOM 777 O O . ALA A 1 99 ? 0.444 7.361 15.676 1.00 81.44 99 ALA A O 1
ATOM 778 N N . GLU A 1 100 ? -1.286 5.974 15.420 1.00 80.31 100 GLU A N 1
ATOM 779 C CA . GLU A 1 100 ? -2.030 6.588 16.523 1.00 80.31 100 GLU A CA 1
ATOM 780 C C . GLU A 1 100 ? -1.281 6.479 17.866 1.00 80.31 100 GLU A C 1
ATOM 782 O O . GLU A 1 100 ? -0.706 5.445 18.234 1.00 80.31 100 GLU A O 1
ATOM 787 N N . GLY A 1 101 ? -1.305 7.573 18.633 1.00 80.50 101 GLY A N 1
ATOM 788 C CA . GLY A 1 101 ? -0.650 7.677 19.935 1.00 80.50 101 GLY A CA 1
ATOM 789 C C . GLY A 1 101 ? 0.837 8.031 19.839 1.00 80.50 101 GLY A C 1
ATOM 790 O O . GLY A 1 101 ? 1.216 9.004 19.200 1.00 80.50 101 GLY A O 1
ATOM 791 N N . ARG A 1 102 ? 1.691 7.282 20.551 1.00 78.50 102 ARG A N 1
ATOM 792 C CA . ARG A 1 102 ? 3.159 7.482 20.590 1.00 78.50 102 ARG A CA 1
ATOM 793 C C . ARG A 1 102 ? 3.898 6.433 19.752 1.00 78.50 102 ARG A C 1
ATOM 795 O O . ARG A 1 102 ? 4.948 5.939 20.162 1.00 78.50 102 ARG A O 1
ATOM 802 N N . ARG A 1 103 ? 3.300 6.019 18.634 1.00 80.56 103 ARG A N 1
ATOM 803 C CA . ARG A 1 103 ? 3.873 5.037 17.705 1.00 80.56 103 ARG A CA 1
ATOM 804 C C . ARG A 1 103 ? 4.536 5.769 16.547 1.00 80.56 103 ARG A C 1
ATOM 806 O O . ARG A 1 103 ? 4.059 6.811 16.121 1.00 80.56 103 ARG A O 1
ATOM 813 N N . ILE A 1 104 ? 5.644 5.221 16.065 1.00 77.88 104 ILE A N 1
ATOM 814 C CA . ILE A 1 104 ? 6.420 5.792 14.964 1.00 77.88 104 ILE A CA 1
ATOM 815 C C . ILE A 1 104 ? 6.394 4.778 13.826 1.00 77.88 104 ILE A C 1
ATOM 817 O O . ILE A 1 104 ? 6.712 3.606 14.043 1.00 77.88 104 ILE A O 1
ATOM 821 N N . ILE A 1 105 ? 6.012 5.221 12.628 1.00 80.69 105 ILE A N 1
ATOM 822 C CA . ILE A 1 105 ? 6.181 4.430 11.410 1.00 80.69 105 ILE A CA 1
ATOM 823 C C . ILE A 1 105 ? 7.642 4.561 10.998 1.00 80.69 105 ILE A C 1
ATOM 825 O O . ILE A 1 105 ? 8.147 5.663 10.808 1.00 80.69 105 ILE A O 1
ATOM 829 N N . MET A 1 106 ? 8.333 3.431 10.904 1.00 74.00 106 MET A N 1
ATOM 830 C CA . MET A 1 106 ? 9.692 3.381 10.383 1.00 74.00 106 MET A CA 1
ATOM 831 C C . MET A 1 106 ? 9.679 2.633 9.065 1.00 74.00 106 MET A C 1
ATOM 833 O O . MET A 1 106 ? 9.193 1.503 8.995 1.00 74.00 106 MET A O 1
ATOM 837 N N . ILE A 1 107 ? 10.254 3.255 8.045 1.00 69.25 107 ILE A N 1
ATOM 838 C CA . ILE A 1 107 ? 10.490 2.613 6.761 1.00 69.25 107 ILE A CA 1
ATOM 839 C C . ILE A 1 107 ? 11.953 2.203 6.712 1.00 69.25 107 ILE A C 1
ATOM 841 O O . ILE A 1 107 ? 12.853 2.945 7.111 1.00 69.25 107 ILE A O 1
ATOM 845 N N . ARG A 1 108 ? 12.189 0.958 6.311 1.00 64.12 108 ARG A N 1
ATOM 846 C CA . ARG A 1 108 ? 13.529 0.388 6.243 1.00 64.12 108 ARG A CA 1
ATOM 847 C C . ARG A 1 108 ? 14.242 0.991 5.033 1.00 64.12 108 ARG A C 1
ATOM 849 O O . ARG A 1 108 ? 13.754 0.849 3.926 1.00 64.12 108 ARG A O 1
ATOM 856 N N . HIS A 1 109 ? 15.426 1.564 5.240 1.00 55.94 109 HIS A N 1
ATOM 857 C CA . HIS A 1 109 ? 16.282 2.181 4.206 1.00 55.94 109 HIS A CA 1
ATOM 858 C C . HIS A 1 109 ? 16.788 1.191 3.123 1.00 55.94 109 HIS A C 1
ATOM 860 O O . HIS A 1 109 ? 17.593 1.531 2.263 1.00 55.94 109 HIS A O 1
ATOM 866 N N . GLU A 1 110 ? 16.354 -0.067 3.173 1.00 46.84 110 GLU A N 1
ATOM 867 C CA . GLU A 1 110 ? 16.791 -1.125 2.274 1.00 46.84 110 GLU A CA 1
ATOM 868 C C . GLU A 1 110 ? 15.556 -1.884 1.803 1.00 46.84 110 GLU A C 1
ATOM 870 O O . GLU A 1 110 ? 15.077 -2.817 2.459 1.00 46.84 110 GLU A O 1
ATOM 875 N N . SER A 1 111 ? 15.017 -1.441 0.673 1.00 44.91 111 SER A N 1
ATOM 876 C CA . SER A 1 111 ? 13.908 -2.068 -0.033 1.00 44.91 111 SER A CA 1
ATOM 877 C C . SER A 1 111 ? 14.370 -3.407 -0.603 1.00 44.91 111 SER A C 1
ATOM 879 O O . SER A 1 111 ? 14.722 -3.543 -1.767 1.00 44.91 111 SER A O 1
ATOM 881 N N . CYS A 1 112 ? 14.383 -4.428 0.246 1.00 33.69 112 CYS A N 1
ATOM 882 C CA . CYS A 1 112 ? 14.302 -5.808 -0.189 1.00 33.69 112 CYS A CA 1
ATOM 883 C C . CYS A 1 112 ? 13.187 -6.447 0.631 1.00 33.69 112 CYS A C 1
ATOM 885 O O . CYS A 1 112 ? 13.373 -6.849 1.785 1.00 33.69 112 CYS A O 1
ATOM 887 N N . LEU A 1 113 ? 11.991 -6.449 0.040 1.00 35.84 113 LEU A N 1
ATOM 888 C CA . LEU A 1 113 ? 10.801 -7.121 0.541 1.00 35.84 113 LEU A CA 1
ATOM 889 C C . LEU A 1 113 ? 11.037 -8.637 0.454 1.00 35.84 113 LEU A C 1
ATOM 891 O O . LEU A 1 113 ? 10.523 -9.325 -0.417 1.00 35.84 113 LEU A O 1
ATOM 895 N N . ALA A 1 114 ? 11.887 -9.158 1.335 1.00 33.81 114 ALA A N 1
ATOM 896 C CA . ALA A 1 114 ? 12.000 -10.582 1.572 1.00 33.81 114 ALA A CA 1
ATOM 897 C C . ALA A 1 114 ? 10.935 -10.943 2.607 1.00 33.81 114 ALA A C 1
ATOM 899 O O . ALA A 1 114 ? 11.059 -10.608 3.788 1.00 33.81 114 ALA A O 1
ATOM 900 N N . ILE A 1 115 ? 9.885 -11.629 2.157 1.00 36.66 115 ILE A N 1
ATOM 901 C CA . ILE A 1 115 ? 9.028 -12.436 3.026 1.00 36.66 115 ILE A CA 1
ATOM 902 C C . ILE A 1 115 ? 9.924 -13.555 3.571 1.00 36.66 115 ILE A C 1
ATOM 904 O O . ILE A 1 115 ? 9.995 -14.651 3.029 1.00 36.66 115 ILE A O 1
ATOM 908 N N . LEU A 1 116 ? 10.704 -13.249 4.606 1.00 33.50 116 LEU A N 1
ATOM 909 C CA . LEU A 1 116 ? 11.365 -14.261 5.410 1.00 33.50 116 LEU A CA 1
ATOM 910 C C . LEU A 1 116 ? 10.341 -14.705 6.444 1.00 33.50 116 LEU A C 1
ATOM 912 O O . LEU A 1 116 ? 10.217 -14.108 7.517 1.00 33.50 116 LEU A O 1
ATOM 916 N N . GLU A 1 117 ? 9.608 -15.769 6.115 1.00 34.44 117 GLU A N 1
ATOM 917 C CA . GLU A 1 117 ? 9.092 -16.656 7.147 1.00 34.44 117 GLU A CA 1
ATOM 918 C C . GLU A 1 117 ? 10.264 -16.983 8.075 1.00 34.44 117 GLU A C 1
ATOM 920 O O . GLU A 1 117 ? 11.236 -17.631 7.684 1.00 34.44 117 GLU A O 1
ATOM 925 N N . ARG A 1 118 ? 10.219 -16.475 9.311 1.00 30.73 118 ARG A N 1
ATOM 926 C CA . ARG A 1 118 ? 11.157 -16.928 10.332 1.00 30.73 118 ARG A CA 1
ATOM 927 C C . ARG A 1 118 ? 10.939 -18.435 10.487 1.00 30.73 118 ARG A C 1
ATOM 929 O O . ARG A 1 118 ? 9.825 -18.818 10.857 1.00 30.73 118 ARG A O 1
ATOM 936 N N . PRO A 1 119 ? 11.956 -19.293 10.295 1.00 36.50 119 PRO A N 1
ATOM 937 C CA . PRO A 1 119 ? 11.835 -20.670 10.731 1.00 36.50 119 PRO A CA 1
ATOM 938 C C . PRO A 1 119 ? 11.560 -20.648 12.236 1.00 36.50 119 PRO A C 1
ATOM 940 O O . PRO A 1 119 ? 12.293 -20.034 13.020 1.00 36.50 119 PRO A O 1
ATOM 943 N N . ARG A 1 120 ? 10.441 -21.267 12.628 1.00 35.84 120 ARG A N 1
ATOM 944 C CA . ARG A 1 120 ? 10.100 -21.518 14.027 1.00 35.84 120 ARG A CA 1
ATOM 945 C C . ARG A 1 120 ? 11.320 -22.150 14.689 1.00 35.84 120 ARG A C 1
ATOM 947 O O . ARG A 1 120 ? 11.744 -23.231 14.298 1.00 35.84 120 ARG A O 1
ATOM 954 N N . SER A 1 121 ? 11.862 -21.461 15.691 1.00 39.91 121 SER A N 1
ATOM 955 C CA . SER A 1 121 ? 12.816 -22.025 16.641 1.00 39.91 121 SER A CA 1
ATOM 956 C C . SER A 1 121 ? 12.251 -23.351 17.146 1.00 39.91 121 SER A C 1
ATOM 958 O O . SER A 1 121 ? 11.242 -23.384 17.856 1.00 39.91 121 SER A O 1
ATOM 960 N N . GLN A 1 122 ? 12.888 -24.444 16.736 1.00 38.94 122 GLN A N 1
ATOM 961 C CA . GLN A 1 122 ? 12.686 -25.752 17.323 1.00 38.94 122 GLN A CA 1
ATOM 962 C C . GLN A 1 122 ? 13.301 -25.675 18.725 1.00 38.94 122 GLN A C 1
ATOM 964 O O . GLN A 1 122 ? 14.502 -25.831 18.918 1.00 38.94 122 GLN A O 1
ATOM 969 N N . ARG A 1 123 ? 12.471 -25.312 19.709 1.00 38.50 123 ARG A N 1
ATOM 970 C CA . ARG A 1 123 ? 12.749 -25.588 21.118 1.00 38.50 123 ARG A CA 1
ATOM 971 C C . ARG A 1 123 ? 12.723 -27.103 21.271 1.00 38.50 123 ARG A C 1
ATOM 973 O O . ARG A 1 123 ? 11.649 -27.681 21.409 1.00 38.50 123 ARG A O 1
ATOM 980 N N . GLU A 1 124 ? 13.887 -27.737 21.241 1.00 40.50 124 GLU A N 1
ATOM 981 C CA . GLU A 1 124 ? 14.029 -29.068 21.818 1.00 40.50 124 GLU A CA 1
ATOM 982 C C . GLU A 1 124 ? 13.946 -28.923 23.339 1.00 40.50 124 GLU A C 1
ATOM 984 O O . GLU A 1 124 ? 14.842 -28.399 23.999 1.00 40.50 124 GLU A O 1
ATOM 989 N N . PHE A 1 125 ? 12.797 -29.314 23.883 1.00 38.56 125 PHE A N 1
ATOM 990 C CA . PHE A 1 125 ? 12.574 -29.491 25.309 1.00 38.56 125 PHE A CA 1
ATOM 991 C C . PHE A 1 125 ? 12.235 -30.967 25.543 1.00 38.56 125 PHE A C 1
ATOM 993 O O . PHE A 1 125 ? 11.222 -31.450 25.044 1.00 38.56 125 PHE A O 1
ATOM 1000 N N . GLY A 1 126 ? 13.070 -31.635 26.347 1.00 37.44 126 GLY A N 1
ATOM 1001 C CA . GLY A 1 126 ? 12.852 -32.972 26.919 1.00 37.44 126 GLY A CA 1
ATOM 1002 C C . GLY A 1 126 ? 13.465 -34.111 26.091 1.00 37.44 126 GLY A C 1
ATOM 1003 O O . GLY A 1 126 ? 13.303 -34.142 24.884 1.00 37.44 126 GLY A O 1
ATOM 1004 N N . SER A 1 127 ? 14.138 -35.117 26.654 1.00 37.00 127 SER A N 1
ATOM 1005 C CA . SER A 1 127 ? 14.105 -35.612 28.031 1.00 37.00 127 SER A CA 1
ATOM 1006 C C . SER A 1 127 ? 15.194 -36.682 28.230 1.00 37.00 127 SER A C 1
ATOM 1008 O O . SER A 1 127 ? 15.379 -37.498 27.338 1.00 37.00 127 SER A O 1
ATOM 1010 N N . SER A 1 128 ? 15.798 -36.709 29.429 1.00 42.50 128 SER A N 1
ATOM 1011 C CA . SER A 1 128 ? 16.251 -37.890 30.213 1.00 42.50 128 SER A CA 1
ATOM 1012 C C . SER A 1 128 ? 17.196 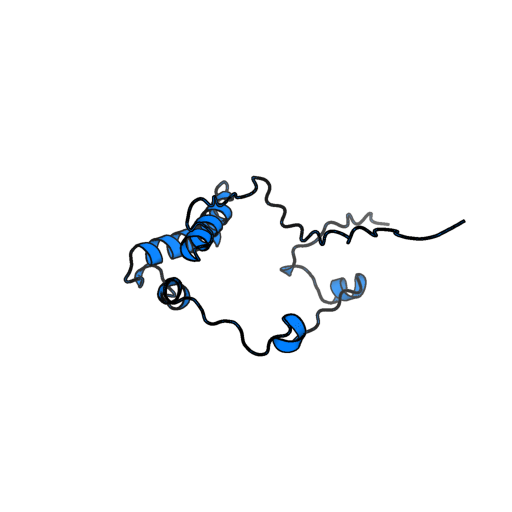-38.917 29.543 1.00 42.50 128 SER A C 1
ATOM 1014 O O . SER A 1 128 ? 16.844 -39.542 28.556 1.00 42.50 128 SER A O 1
ATOM 1016 N N . ARG A 1 129 ? 18.368 -39.249 30.089 1.00 38.50 129 ARG A N 1
ATOM 1017 C CA . ARG A 1 129 ? 18.678 -39.790 31.425 1.00 38.50 129 ARG A CA 1
ATOM 1018 C C . ARG A 1 129 ? 20.188 -39.759 31.633 1.00 38.50 129 ARG A C 1
ATOM 1020 O O . ARG A 1 129 ? 20.900 -39.930 30.621 1.00 38.50 129 ARG A O 1
#

Sequence (129 aa):
MADILRSAKSGNDWTENELAAYNIRVVEQSLGEFFGIEKLPSVPTSLYAFVTTTDRTDATDDDTYKLLHHLDLAHMPKVGQEAAVDLFAEKLLEKLGYAEGRRIIMIRHESCLAILERPRSQREFGSSR

Organism: NCBI:txid1033252

Secondary structure (DSSP, 8-state):
------PPPPGGG--HHHHHHTT-------HHHHHS-SSPPPPPHHHHHHHH--SGGG-SSHHHHHHHHHHHHHHSPPTT-THHHHHHHHHHHHHTTTTTTT------SS-------PPP---------

Solvent-accessible surface area (backbone atoms only — not comparable to full-atom values): 8693 Å² total; per-residue (Å²): 136,82,89,74,81,84,70,88,70,60,84,88,72,66,46,72,72,51,31,58,75,70,72,55,79,90,75,94,68,54,61,40,75,72,73,73,38,90,68,81,81,80,80,55,76,86,45,45,66,53,75,73,47,89,48,52,88,73,42,92,43,74,68,43,25,50,52,43,50,31,46,55,39,40,74,61,51,54,94,93,34,72,64,31,45,54,52,32,52,50,54,50,38,48,70,71,48,71,36,60,84,95,45,79,85,80,80,72,97,65,93,66,92,68,87,69,78,74,78,76,80,79,77,87,74,86,79,89,135

Foldseek 3Di:
DDPDPDDDDDPVPDDPVNCVVVVNDDDDDQPCRPVVDNDDDDDDPLCPLLVPDPDLVPRPDPLSSVLVVLVVCCVDPDVVRPCSVVVSVLSVCVSVCVCPDPDDDDDDPDPDPDPPPPPPPPPPDDDDD

Mean predicted aligned error: 13.83 Å

=== Feature glossary ===
A reading guide for the features in this record.

Start from the sequence.

  · This is the polypeptide sequence — one letter per residue, N-terminus first. Length ranges from a few dozen residues for small domains to over a thousand for large multi-domain proteins.

Fold it, and you get atomic coordinates and the backbone conformation that goes with them.

  · Structure coordinates are given as an mmCIF _atom_site loop: one row per atom with element, residue name, chain id, sequence number, and x/y/z position in Å. Only the four main-chain atoms per residue are included here; side chains are omitted to keep the record compact.

  · Backbone dihedral angles. Every residue except chain termini has a φ (preceding-C → N → Cα → C) and a ψ (N → Cα → C → next-N). They are reported in degrees following the IUPAC sign convention. Secondary structure is essentially a statement about which (φ, ψ) basin each residue occupies.

  · The SS8 string is DSSP's per-residue secondary-structure call. α-helix (H) means an i→i+4 H-bond ladder; β-strand (E) means the residue participates in a β-sheet; 3₁₀ (G) and π (I) are tighter and wider helices; T/S are turns/bends; '-' is loop.

  · SS3 is a coarse helix/strand/coil call (letters a/b/c) made by the P-SEA algorithm from inter-Cα distances and dihedrals. It is less detailed than DSSP but needs only Cα positions.

Summarize the fold with a handful of shape descriptors and a per-residue structural alphabet.

  · Radius of gyration (Rg) is the root-mean-square distance of Cα atoms from their centroid — a single number for overall size and compactness. A globular domain of N residues has Rg ≈ 2.2·N^0.38 Å; an extended or disordered chain has a much larger Rg. The Cα contact count is the number of residue pairs whose Cα atoms are within 8 Å and are more than four positions apart in sequence — a standard proxy for tertiary packing density. The bounding box is the smallest axis-aligned box enclosing all Cα atoms.

  · The Foldseek 3Di string encodes local tertiary geometry as a 20-letter alphabet — one character per residue — derived from the relative positions of nearby Cα atoms. Unlike the amino-acid sequence, 3Di is a direct function of the 3D structure, so two proteins with the same fold have similar 3Di strings even at low sequence identity.

  · Solvent-accessible surface area (SASA) is the area in Å² traced out by the centre of a 1.4 Å probe sphere (a water molecule) rolled over the protein's van der Waals surface (Shrake–Rupley / Lee–Richards construction). Buried residues have near-zero SASA; fully exposed residues can exceed 200 Å². The total SASA scales roughly with the number of surface residues.

Ask how reliable the model is.

  · pLDDT (predicted Local Distance Difference Test) is AlphaFold's per-residue confidence score, ranging from 0 to 100. Values above 90 indicate high confidence (typic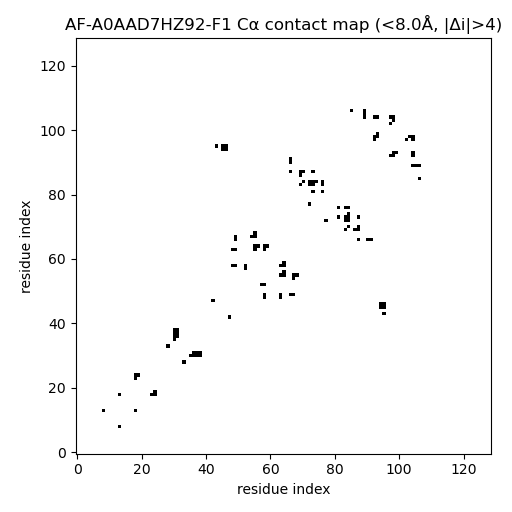ally well-packed cores); 70–90 is confident; 50–70 low confidence; below 50 usually means the region is disordered or the prediction is unreliable there. AlphaFold stores pLDDT in the mmCIF B-factor column.

  · B-factor (Debye–Waller factor) reflects atomic displacement in the crystal lattice. It is an experimental observable (units Å²), not a prediction; low values mean the atom is pinned down, high values mean it moves or is heterogeneous across the crystal.

  · Predicted Aligned Error (PAE) is an AlphaFold confidence matrix: entry (i, j) is the expected error in the position of residue j, in ångströms, when the prediction is superimposed on the true structure at residue i. Low PAE within a block of residues means that block is internally rigid and well-predicted; high PAE between two blocks means their relative placement is uncertain even if each block individually is confident.

Place it in context: what it resembles, what it is annotated as, and how it looks.

  · Nearest PDB neighbors are the top structural matches found by Foldseek when searching this structure against the entire Protein Data Bank. Each hit reports a TM-score (0 to 1; >0.5 almost always implies the same fold) and an E-value. These are *structural* homologs — they may share no detectable sequence similarity.

  · Functional annotations link the protein to curated databases. InterPro entries identify conserved domains and families by matching the sequence against member-database signatures (Pfam, PROSITE, CDD, …). Gene Ontology (GO) terms describe molecular function, biological process, and cellular component in a controlled vocabulary. CATH places the structure in a hierarchical fold classification (Class/Architecture/Topology/Homologous-superfamily). The organism is the source species.

  · Three diagnostic plots accompany the record. The Cα contact map visualizes the tertiary structure as a 2D adjacency matrix (8 Å cutoff, sequence-local contacts suppressed). The Ramachandran plot shows the distribution of backbone (φ, ψ) torsions, with points in the α and β basins reflecting secondary structure content. The PAE plot shows AlphaFold's inter-residue confidence as a color matrix.

  · Six rendered views show the 3D structure from the faces of a cube — i.e. along ±x, ±y, ±z. Rendering representation is drawn randomly per protein from cartoon (secondary-structure ribbons), sticks (backbone bonds), or molecular surface; coloring is either N→C rainbow (blue at the N-terminus through red at the C-terminus) or one color per chain.